Protein AF-A0A658R230-F1 (afdb_monomer_lite)

Radius of gyration: 19.55 Å; chains: 1; bounding box: 61×12×42 Å

Sequence (75 aa):
MNPLFRDMRIAHGEHLRARAVHDVPRLRRALHLISRIAEQEGGKPAMQRIAKLARSALVVSTPPDGDAGPDTDHV

Foldseek 3Di:
DDVVVVVVVVVVVVVLVVVVVVLVVLVVVLVVVLVVLVVPDDDDVSVVVNVVSVCVSVVVNDDPPPPVPPDPPDD

Structure (mmCIF, N/CA/C/O backbone):
data_AF-A0A658R230-F1
#
_entry.id   AF-A0A658R230-F1
#
loop_
_atom_site.group_PDB
_atom_site.id
_atom_site.type_symbol
_atom_site.label_atom_id
_atom_site.label_alt_id
_atom_site.label_comp_id
_atom_site.label_asym_id
_atom_site.label_entity_id
_atom_site.label_seq_id
_atom_site.pdbx_PDB_ins_code
_atom_site.Cartn_x
_atom_site.Cartn_y
_atom_site.Cartn_z
_atom_site.occupancy
_atom_site.B_iso_or_equiv
_atom_site.auth_seq_id
_atom_site.auth_comp_id
_atom_site.auth_asym_id
_atom_site.auth_atom_id
_atom_site.pdbx_PDB_model_num
ATOM 1 N N . MET A 1 1 ? 32.589 2.729 -22.048 1.00 61.66 1 MET A N 1
ATOM 2 C CA . MET A 1 1 ? 31.654 2.123 -21.071 1.00 61.66 1 MET A CA 1
ATOM 3 C C . MET A 1 1 ? 31.453 0.668 -21.466 1.00 61.66 1 MET A C 1
ATOM 5 O O . MET A 1 1 ? 31.182 0.431 -22.634 1.00 61.66 1 MET A O 1
ATOM 9 N N . ASN A 1 2 ? 31.670 -0.291 -20.562 1.00 81.75 2 ASN A N 1
ATOM 10 C CA . ASN A 1 2 ? 31.602 -1.716 -20.905 1.00 81.75 2 ASN A CA 1
ATOM 11 C C . ASN A 1 2 ? 30.122 -2.144 -21.135 1.00 81.75 2 ASN A C 1
ATOM 13 O O . ASN A 1 2 ? 29.281 -1.834 -20.285 1.00 81.75 2 ASN A O 1
ATOM 17 N N . PRO A 1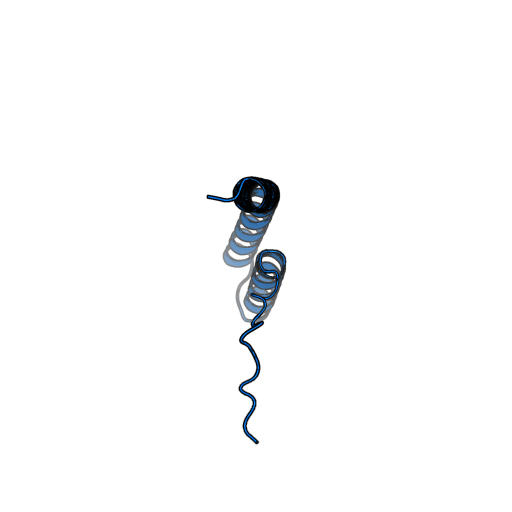 3 ? 29.789 -2.797 -22.274 1.00 83.12 3 PRO A N 1
ATOM 18 C CA . PRO A 1 3 ? 28.420 -3.179 -22.648 1.00 83.12 3 PRO A CA 1
ATOM 19 C C . PRO A 1 3 ? 27.681 -4.002 -21.587 1.00 83.12 3 PRO A C 1
ATOM 21 O O . PRO A 1 3 ? 26.505 -3.760 -21.340 1.00 83.12 3 PRO A O 1
ATOM 24 N N . LEU A 1 4 ? 28.387 -4.877 -20.869 1.00 82.50 4 LEU A N 1
ATOM 25 C CA . LEU A 1 4 ? 27.798 -5.714 -19.820 1.00 82.50 4 LEU A CA 1
ATOM 26 C C . LEU A 1 4 ? 27.228 -4.878 -18.664 1.00 82.50 4 LEU A C 1
ATOM 28 O O . LEU A 1 4 ? 26.172 -5.193 -18.121 1.00 82.50 4 LEU A O 1
ATOM 32 N N . PHE A 1 5 ? 27.880 -3.764 -18.313 1.00 84.38 5 PHE A N 1
ATOM 33 C CA . PHE A 1 5 ? 27.358 -2.850 -17.291 1.00 84.38 5 PHE A CA 1
ATOM 34 C C . PHE A 1 5 ? 26.128 -2.086 -17.769 1.00 84.38 5 PHE A C 1
ATOM 36 O O . PHE A 1 5 ? 25.272 -1.729 -16.959 1.00 84.38 5 PHE A O 1
ATOM 43 N N . ARG A 1 6 ? 26.028 -1.813 -19.073 1.00 84.69 6 ARG A N 1
ATOM 44 C CA . ARG A 1 6 ? 24.837 -1.188 -19.649 1.00 84.69 6 ARG A CA 1
ATOM 45 C C . ARG A 1 6 ? 23.650 -2.146 -19.561 1.00 84.69 6 ARG A C 1
ATOM 47 O O . ARG A 1 6 ? 22.593 -1.729 -19.092 1.00 84.69 6 ARG A O 1
ATOM 54 N N . ASP A 1 7 ? 23.848 -3.406 -19.925 1.00 87.69 7 ASP A N 1
ATOM 55 C CA . ASP A 1 7 ? 22.789 -4.418 -19.919 1.00 87.69 7 ASP A CA 1
ATOM 56 C C . ASP A 1 7 ? 22.321 -4.740 -18.495 1.00 87.69 7 ASP A C 1
ATOM 58 O O . ASP A 1 7 ? 21.118 -4.758 -18.233 1.00 87.69 7 ASP A O 1
ATOM 62 N N . MET A 1 8 ? 23.249 -4.853 -17.534 1.00 85.06 8 MET A N 1
ATOM 63 C CA . MET A 1 8 ? 22.901 -5.005 -16.114 1.00 85.06 8 MET A CA 1
ATOM 64 C C . MET A 1 8 ? 22.049 -3.841 -15.593 1.00 85.06 8 MET A C 1
ATOM 66 O O . MET A 1 8 ? 21.069 -4.060 -14.882 1.00 85.06 8 MET A O 1
ATOM 70 N N . ARG A 1 9 ? 22.373 -2.596 -15.969 1.00 83.50 9 ARG A N 1
ATOM 71 C CA . ARG A 1 9 ? 21.582 -1.421 -15.568 1.00 83.50 9 ARG A CA 1
ATOM 72 C C . ARG A 1 9 ? 20.182 -1.419 -16.178 1.00 83.50 9 ARG A C 1
ATOM 74 O O . ARG A 1 9 ? 19.236 -1.014 -15.505 1.00 83.50 9 ARG A O 1
ATOM 81 N N . ILE A 1 10 ? 20.049 -1.844 -17.434 1.00 87.62 10 ILE A N 1
ATOM 82 C CA . ILE A 1 10 ? 18.752 -1.928 -18.118 1.00 87.62 10 ILE A CA 1
ATOM 83 C C . ILE A 1 10 ? 17.882 -2.999 -17.457 1.00 87.62 10 ILE A C 1
ATOM 85 O O . ILE A 1 10 ? 16.767 -2.685 -17.042 1.00 87.62 10 ILE A O 1
ATOM 89 N N . ALA A 1 11 ? 18.419 -4.207 -17.266 1.00 85.69 11 ALA A N 1
ATOM 90 C CA . ALA A 1 11 ? 17.715 -5.310 -16.614 1.00 85.69 11 ALA A CA 1
ATOM 91 C C . ALA A 1 11 ? 17.300 -4.957 -15.175 1.00 85.69 11 ALA A C 1
ATOM 93 O O . ALA A 1 11 ? 16.170 -5.215 -14.762 1.00 85.69 11 ALA A O 1
ATOM 94 N N . HIS A 1 12 ? 18.178 -4.288 -14.421 1.00 83.25 12 HIS A N 1
ATOM 95 C CA . HIS A 1 12 ? 17.846 -3.797 -13.085 1.00 83.25 12 HIS A CA 1
ATOM 96 C C . HIS A 1 12 ? 16.711 -2.758 -13.116 1.00 83.25 12 HIS A C 1
ATOM 98 O O . HIS A 1 12 ? 15.772 -2.836 -12.326 1.00 83.25 12 HIS A O 1
ATOM 104 N N . GLY A 1 13 ? 16.746 -1.815 -14.062 1.00 84.31 13 GLY A N 1
ATOM 105 C CA . GLY A 1 13 ? 15.678 -0.828 -14.235 1.00 84.31 13 GLY A CA 1
ATOM 106 C C . GLY A 1 13 ? 14.333 -1.445 -14.634 1.00 84.31 13 GLY A C 1
ATOM 107 O O . GLY A 1 13 ? 13.285 -0.988 -14.176 1.00 84.31 13 GLY A O 1
ATOM 108 N N . GLU A 1 14 ? 14.342 -2.489 -15.460 1.00 86.56 14 GLU A N 1
ATOM 109 C CA . GLU A 1 14 ? 13.141 -3.247 -15.831 1.00 86.56 14 GLU A CA 1
ATOM 110 C C . GLU A 1 14 ? 12.560 -4.019 -14.652 1.00 86.56 14 GLU A C 1
ATOM 112 O O . GLU A 1 14 ? 11.351 -3.973 -14.429 1.00 86.56 14 GLU A O 1
ATOM 117 N N . HIS A 1 15 ? 13.417 -4.643 -13.848 1.00 82.38 15 HIS A N 1
ATOM 118 C CA . HIS A 1 15 ? 13.019 -5.323 -12.619 1.00 82.38 15 HIS A CA 1
ATOM 119 C C . HIS A 1 15 ? 12.344 -4.375 -11.620 1.00 82.38 15 HIS A C 1
ATOM 121 O O . HIS A 1 15 ? 11.279 -4.687 -11.083 1.00 82.38 15 HIS A O 1
ATOM 127 N N . LEU A 1 16 ? 12.909 -3.180 -11.415 1.00 80.88 16 LEU A N 1
ATOM 128 C CA . LEU A 1 16 ? 12.295 -2.150 -10.570 1.00 80.88 16 LEU A CA 1
ATOM 129 C C . LEU A 1 16 ? 10.947 -1.675 -11.131 1.00 80.88 16 LEU A C 1
ATOM 131 O O . LEU A 1 16 ? 9.983 -1.530 -10.376 1.00 80.88 16 LEU A O 1
ATOM 135 N N . ARG A 1 17 ? 10.846 -1.477 -12.452 1.00 80.75 17 ARG A N 1
ATOM 136 C CA . ARG A 1 17 ? 9.584 -1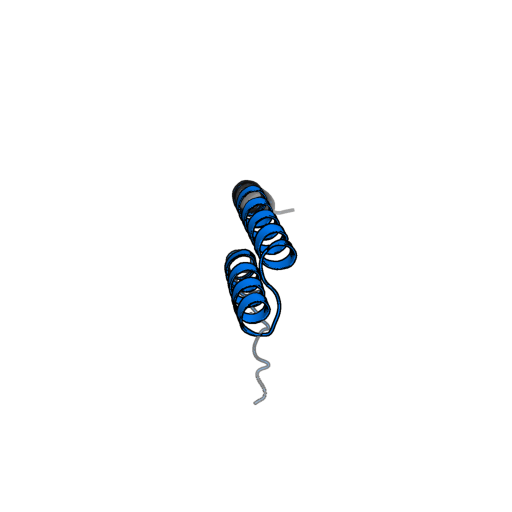.090 -13.105 1.00 80.75 17 ARG A CA 1
ATOM 137 C C . ARG A 1 17 ? 8.512 -2.169 -12.976 1.00 80.75 17 ARG A C 1
ATOM 139 O O . ARG A 1 17 ? 7.384 -1.844 -12.614 1.00 80.75 17 ARG A O 1
ATOM 146 N N . ALA A 1 18 ? 8.852 -3.433 -13.223 1.00 79.06 18 ALA A N 1
ATOM 147 C CA . ALA A 1 18 ? 7.925 -4.553 -13.078 1.00 79.06 18 ALA A CA 1
ATOM 148 C C . ALA A 1 18 ? 7.381 -4.645 -11.642 1.00 79.06 18 ALA A C 1
ATOM 150 O O . ALA A 1 18 ? 6.179 -4.808 -11.445 1.00 79.06 18 ALA A O 1
ATOM 151 N N . ARG A 1 19 ? 8.234 -4.440 -10.630 1.00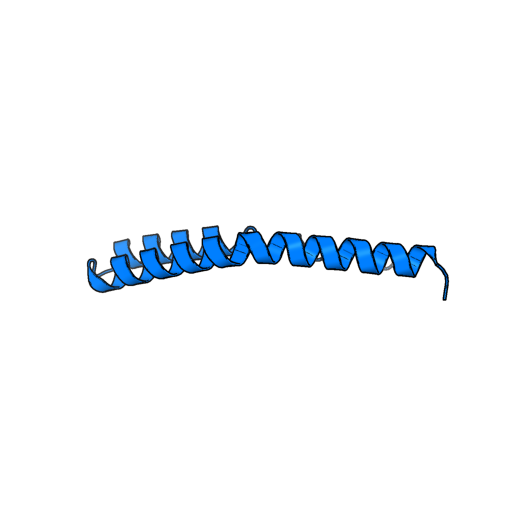 74.12 19 ARG A N 1
ATOM 152 C CA . ARG A 1 19 ? 7.813 -4.379 -9.219 1.00 74.12 19 ARG A CA 1
ATOM 153 C C . ARG A 1 19 ? 6.860 -3.221 -8.934 1.00 74.12 19 ARG A C 1
ATOM 155 O O . ARG A 1 19 ? 5.787 -3.445 -8.376 1.00 74.12 19 ARG A O 1
ATOM 162 N N . ALA A 1 20 ? 7.196 -2.013 -9.388 1.00 76.19 20 ALA A N 1
ATOM 163 C CA . ALA A 1 20 ? 6.364 -0.828 -9.179 1.00 76.19 20 ALA A CA 1
ATOM 164 C C . ALA A 1 20 ? 4.935 -1.004 -9.733 1.00 76.19 20 ALA A C 1
ATOM 166 O O . ALA A 1 20 ? 3.968 -0.568 -9.104 1.00 76.19 20 ALA A O 1
ATOM 167 N N . VAL A 1 21 ? 4.782 -1.700 -10.867 1.00 80.31 21 VAL A N 1
ATOM 168 C CA . VAL A 1 21 ? 3.470 -2.026 -11.457 1.00 80.31 21 VAL A CA 1
ATOM 169 C C . VAL A 1 21 ? 2.607 -2.876 -10.516 1.00 80.31 21 VAL A C 1
ATOM 171 O O . VAL A 1 21 ? 1.393 -2.684 -10.464 1.00 80.31 21 VAL A O 1
ATOM 174 N N . HIS A 1 22 ? 3.205 -3.778 -9.737 1.00 75.12 22 HIS A N 1
ATOM 175 C CA . HIS A 1 22 ? 2.484 -4.615 -8.772 1.00 75.12 22 HIS A CA 1
ATOM 176 C C . HIS A 1 22 ? 2.288 -3.937 -7.408 1.00 75.12 22 HIS A C 1
ATOM 178 O O . HIS A 1 22 ? 1.280 -4.178 -6.731 1.00 75.12 22 HIS A O 1
ATOM 184 N N . ASP A 1 23 ? 3.210 -3.062 -7.011 1.00 81.06 23 ASP A N 1
ATOM 185 C CA . ASP A 1 23 ? 3.154 -2.355 -5.731 1.00 81.06 23 ASP A CA 1
ATOM 186 C C . ASP A 1 23 ? 2.051 -1.286 -5.705 1.00 81.06 23 ASP A C 1
ATOM 188 O O . ASP A 1 23 ? 1.363 -1.136 -4.692 1.00 81.06 23 ASP A O 1
ATOM 192 N N . VAL A 1 24 ? 1.811 -0.583 -6.818 1.00 82.00 24 VAL A N 1
ATOM 193 C CA . VAL A 1 24 ? 0.811 0.501 -6.889 1.00 82.00 24 VAL A CA 1
ATOM 194 C C . VAL A 1 24 ? -0.626 0.016 -6.608 1.00 82.00 24 VAL A C 1
ATOM 196 O O . VAL A 1 24 ? -1.289 0.608 -5.748 1.00 82.00 24 VAL A O 1
ATOM 199 N N . PRO A 1 25 ? -1.145 -1.057 -7.241 1.00 85.75 25 PRO A N 1
ATOM 200 C CA . PRO A 1 25 ? -2.467 -1.597 -6.915 1.00 85.75 25 PRO A CA 1
ATOM 201 C C . PRO A 1 25 ? -2.570 -2.094 -5.469 1.00 85.75 25 PRO A C 1
ATOM 203 O O . PRO A 1 25 ? -3.598 -1.889 -4.816 1.00 85.75 25 PRO A O 1
ATOM 206 N N . ARG A 1 26 ? -1.502 -2.711 -4.943 1.00 84.00 26 ARG A N 1
ATOM 207 C CA . ARG A 1 26 ? -1.446 -3.192 -3.555 1.00 84.00 26 ARG A CA 1
ATOM 208 C C . ARG A 1 26 ? -1.547 -2.034 -2.564 1.00 84.00 26 ARG A C 1
ATOM 210 O O . ARG A 1 26 ? -2.371 -2.090 -1.651 1.00 84.00 26 ARG A O 1
ATOM 217 N N . LEU A 1 27 ? -0.755 -0.982 -2.765 1.00 86.81 27 LEU A N 1
ATOM 218 C CA . LEU A 1 27 ? -0.771 0.225 -1.936 1.00 86.81 27 LEU A CA 1
ATOM 219 C C . LEU A 1 27 ? -2.130 0.920 -1.998 1.00 86.81 27 LEU A C 1
ATOM 221 O O . LEU A 1 27 ? -2.697 1.247 -0.956 1.00 86.81 27 LEU A O 1
ATOM 225 N N . ARG A 1 28 ? -2.711 1.062 -3.195 1.00 90.25 28 ARG A N 1
ATOM 226 C CA . ARG A 1 28 ? -4.054 1.637 -3.365 1.00 90.25 28 ARG A CA 1
ATOM 227 C C . ARG A 1 28 ? -5.113 0.846 -2.591 1.00 90.25 28 ARG A C 1
ATOM 229 O O . ARG A 1 28 ? -5.955 1.443 -1.923 1.00 90.25 28 ARG A O 1
ATOM 236 N N . ARG A 1 29 ? -5.054 -0.489 -2.631 1.00 90.12 2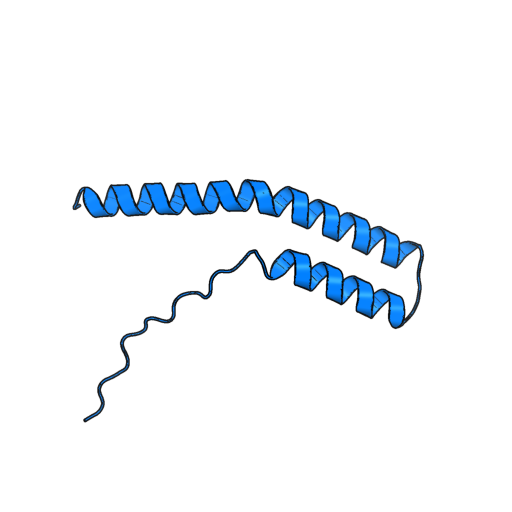9 ARG A N 1
ATOM 237 C CA . ARG A 1 29 ? -5.963 -1.354 -1.864 1.00 90.12 29 ARG A CA 1
ATOM 238 C C . ARG A 1 29 ? -5.768 -1.195 -0.356 1.00 90.12 29 ARG A C 1
ATOM 240 O O . ARG A 1 29 ? -6.754 -1.124 0.373 1.00 90.12 29 ARG A O 1
ATOM 247 N N . ALA A 1 30 ? -4.523 -1.131 0.111 1.00 91.75 30 ALA A N 1
ATOM 248 C CA . ALA A 1 30 ? -4.221 -0.933 1.525 1.00 91.75 30 ALA A CA 1
ATOM 249 C C . ALA A 1 30 ? -4.745 0.419 2.030 1.00 91.75 30 ALA A C 1
ATOM 251 O O . ALA A 1 30 ? -5.407 0.455 3.065 1.00 91.75 30 ALA A O 1
ATOM 252 N N . LEU A 1 31 ? -4.534 1.499 1.271 1.00 93.25 31 LEU A N 1
ATOM 253 C CA . LE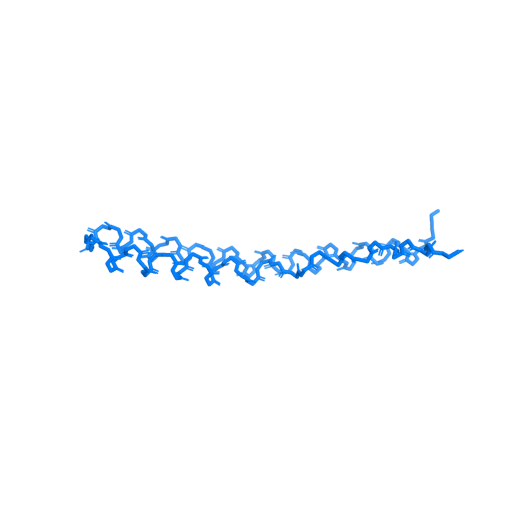U A 1 31 ? -5.055 2.829 1.596 1.00 93.25 31 LEU A CA 1
ATOM 254 C C . LEU A 1 31 ? -6.583 2.838 1.676 1.00 93.25 31 LEU A C 1
ATOM 256 O O . LEU A 1 31 ? -7.132 3.337 2.650 1.00 93.25 31 LEU A O 1
ATOM 260 N N . HIS A 1 32 ? -7.268 2.209 0.718 1.00 94.31 32 HIS A N 1
ATOM 261 C CA . HIS A 1 32 ? -8.728 2.104 0.750 1.00 94.31 32 HIS A CA 1
ATOM 262 C C . HIS A 1 32 ? -9.244 1.387 2.013 1.00 94.31 32 HIS A C 1
ATOM 264 O O . HIS A 1 32 ? -10.196 1.842 2.645 1.00 94.31 32 HIS A O 1
ATOM 270 N N . LEU A 1 33 ? -8.601 0.286 2.418 1.00 93.88 33 LEU A N 1
ATOM 271 C CA . LEU A 1 33 ? -8.966 -0.436 3.642 1.00 93.88 33 LEU A CA 1
ATOM 272 C C . LEU A 1 33 ? -8.677 0.379 4.907 1.00 93.88 33 LEU A C 1
ATOM 274 O O . LEU A 1 33 ? -9.460 0.325 5.852 1.00 93.88 33 LEU A O 1
ATOM 278 N N . ILE A 1 34 ? -7.574 1.129 4.923 1.00 94.12 34 ILE A N 1
ATOM 279 C CA . ILE A 1 34 ? -7.219 2.021 6.030 1.00 94.12 34 ILE A CA 1
ATOM 280 C C . ILE A 1 34 ? -8.267 3.124 6.180 1.00 94.12 34 ILE A C 1
ATOM 282 O O . ILE A 1 34 ? -8.764 3.308 7.288 1.00 94.12 34 ILE A O 1
ATOM 286 N N . SER A 1 35 ? -8.648 3.794 5.087 1.00 92.69 35 SER A N 1
ATOM 287 C CA . SER A 1 35 ? -9.709 4.812 5.097 1.00 92.69 35 SER A CA 1
ATOM 288 C C . SER A 1 35 ? -11.019 4.239 5.627 1.00 92.69 35 SER A C 1
ATOM 290 O O . SER A 1 35 ? -11.602 4.797 6.550 1.00 92.69 35 SER A O 1
ATOM 292 N N . ARG A 1 36 ? -11.422 3.057 5.144 1.00 94.12 36 ARG A N 1
ATOM 293 C CA . ARG A 1 36 ? -12.642 2.393 5.616 1.00 94.12 36 ARG A CA 1
ATOM 294 C C . ARG A 1 36 ? -12.609 2.098 7.118 1.00 94.12 36 ARG A C 1
ATOM 296 O O . ARG A 1 36 ? -13.611 2.301 7.793 1.00 94.12 36 ARG A O 1
ATOM 303 N N . ILE A 1 37 ? -11.485 1.607 7.644 1.00 92.62 37 ILE A N 1
ATOM 304 C CA . ILE A 1 37 ? -11.346 1.334 9.083 1.00 92.62 37 ILE A CA 1
ATOM 305 C C . ILE A 1 37 ? -11.378 2.642 9.875 1.00 92.62 37 ILE A C 1
ATOM 307 O O . ILE A 1 37 ? -12.050 2.698 10.895 1.00 92.62 37 ILE A O 1
ATOM 311 N N . ALA A 1 38 ? -10.699 3.688 9.402 1.00 90.19 38 ALA A N 1
ATOM 312 C CA . ALA A 1 38 ? -10.669 4.983 10.077 1.00 90.19 38 ALA A CA 1
ATOM 313 C C . ALA A 1 38 ? -12.051 5.658 10.135 1.00 90.19 38 ALA A C 1
ATOM 315 O O . ALA A 1 38 ? -12.351 6.346 11.105 1.00 90.19 38 ALA A O 1
ATOM 316 N N . GLU A 1 39 ? -12.888 5.452 9.116 1.00 90.12 39 GLU A N 1
ATOM 317 C CA . GLU A 1 39 ? -14.248 5.999 9.045 1.00 90.12 39 GLU A CA 1
ATOM 318 C C . GLU A 1 39 ? -15.272 5.178 9.846 1.00 90.12 39 GLU A C 1
ATOM 320 O O . GLU A 1 39 ? -16.208 5.745 10.405 1.00 90.12 39 GLU A O 1
ATOM 325 N N . GLN A 1 40 ? -15.127 3.848 9.892 1.00 88.69 40 GLN A N 1
ATOM 326 C CA . GLN A 1 40 ? -16.126 2.941 10.483 1.00 88.69 40 GLN A CA 1
ATOM 327 C C . GLN A 1 40 ? -15.809 2.534 11.926 1.00 88.69 40 GLN A C 1
ATOM 329 O O . GLN A 1 40 ? -16.711 2.132 12.660 1.00 88.69 40 GLN A O 1
ATOM 334 N N . GLU A 1 41 ? -14.541 2.594 12.337 1.00 82.56 41 GLU A N 1
ATOM 335 C CA . GLU A 1 41 ? -14.076 2.057 13.612 1.00 82.56 41 GLU A CA 1
ATOM 336 C C . GLU A 1 41 ? -13.221 3.080 14.371 1.00 82.56 41 GLU A C 1
ATOM 338 O O . GLU A 1 41 ? -12.226 3.602 13.872 1.00 82.56 41 GLU A O 1
ATOM 343 N N . GLY A 1 42 ? -13.582 3.333 15.630 1.00 79.00 42 GLY A N 1
ATOM 344 C CA . GLY A 1 42 ? -12.809 4.172 16.542 1.00 79.00 42 GLY A CA 1
ATOM 345 C C . GLY A 1 42 ? -11.922 3.366 17.495 1.00 79.00 42 GLY A C 1
ATOM 346 O O . GLY A 1 42 ? -12.174 2.201 17.801 1.00 79.00 42 GLY A O 1
ATOM 347 N N . GLY A 1 43 ? -10.896 4.022 18.037 1.00 85.94 43 GLY A N 1
ATOM 348 C CA . GLY A 1 43 ? -10.126 3.514 19.173 1.00 85.94 43 GLY A CA 1
ATOM 349 C C . GLY A 1 43 ? -8.925 2.622 18.833 1.00 85.94 43 GLY A C 1
ATOM 350 O O . GLY A 1 43 ? -8.514 2.447 17.685 1.00 85.94 43 GLY A O 1
ATOM 351 N N . LYS A 1 44 ? -8.309 2.069 19.886 1.00 81.06 44 LYS A N 1
ATOM 352 C CA . LYS A 1 44 ? -7.036 1.323 19.810 1.00 81.06 44 LYS A CA 1
ATOM 353 C C . LYS A 1 44 ? -7.055 0.107 18.857 1.00 81.06 44 LYS A C 1
ATOM 355 O O . LYS A 1 44 ? -6.055 -0.080 18.162 1.00 81.06 44 LYS A O 1
ATOM 360 N N . PRO A 1 45 ? -8.131 -0.703 18.763 1.00 86.75 45 PRO A N 1
ATOM 361 C CA . PRO A 1 45 ? -8.164 -1.853 17.851 1.00 86.75 45 PRO A CA 1
ATOM 362 C C . PRO A 1 45 ? -8.103 -1.455 16.369 1.00 86.75 45 PRO A C 1
ATOM 364 O O . PRO A 1 45 ? -7.378 -2.079 15.590 1.00 86.75 45 PRO A O 1
ATOM 367 N N . ALA A 1 46 ? -8.793 -0.374 15.990 1.00 89.00 46 ALA A N 1
ATOM 368 C CA . ALA A 1 46 ? -8.760 0.176 14.635 1.00 89.00 46 ALA A CA 1
ATOM 369 C C . ALA A 1 46 ? -7.333 0.600 14.247 1.00 89.00 46 ALA A C 1
ATOM 371 O O . ALA A 1 46 ? -6.833 0.247 13.176 1.00 89.00 46 ALA A O 1
ATOM 372 N N . MET A 1 47 ? -6.620 1.254 15.171 1.00 89.19 47 MET A N 1
ATOM 373 C CA . MET A 1 47 ? -5.228 1.668 14.965 1.00 89.19 47 MET A CA 1
ATOM 374 C C . MET A 1 47 ? -4.264 0.499 14.771 1.00 89.19 47 MET A C 1
ATOM 376 O O . MET A 1 47 ? -3.409 0.543 13.885 1.00 89.19 47 MET A O 1
ATOM 380 N N . GLN A 1 48 ? -4.420 -0.583 15.534 1.00 89.81 48 GLN A N 1
ATOM 381 C CA . GLN A 1 48 ? -3.595 -1.781 15.354 1.00 89.81 48 GLN A CA 1
ATOM 382 C C . GLN A 1 48 ? -3.821 -2.432 13.983 1.00 89.81 48 GLN A C 1
ATOM 384 O O . GLN A 1 48 ? -2.861 -2.861 13.332 1.00 89.81 48 GLN A O 1
ATOM 389 N N . ARG A 1 49 ? -5.074 -2.474 13.514 1.00 90.00 49 ARG A N 1
ATOM 390 C CA . ARG A 1 49 ? -5.426 -3.008 12.190 1.00 90.00 49 ARG A CA 1
ATOM 391 C C . ARG A 1 49 ? -4.865 -2.148 11.061 1.00 90.00 49 ARG A C 1
ATOM 393 O O . ARG A 1 49 ? -4.266 -2.696 10.135 1.00 90.00 49 ARG A O 1
ATOM 400 N N . ILE A 1 50 ? -4.975 -0.825 11.172 1.00 92.31 50 ILE A N 1
ATOM 401 C CA . ILE A 1 50 ? -4.378 0.131 10.228 1.00 92.31 50 ILE A CA 1
ATOM 402 C C . ILE A 1 50 ? -2.858 -0.053 10.165 1.00 92.31 50 ILE A C 1
ATOM 404 O O . ILE A 1 50 ? -2.301 -0.229 9.080 1.00 92.31 50 ILE A O 1
ATOM 408 N N . ALA A 1 51 ? -2.186 -0.127 11.316 1.00 89.69 51 ALA A N 1
ATOM 409 C CA . ALA A 1 51 ? -0.741 -0.339 11.375 1.00 89.69 51 ALA A CA 1
ATOM 410 C C . ALA A 1 51 ? -0.311 -1.696 10.787 1.00 89.69 51 ALA A C 1
ATOM 412 O O . ALA A 1 51 ? 0.777 -1.817 10.220 1.00 89.69 51 ALA A O 1
ATOM 413 N N . LYS A 1 52 ? -1.133 -2.745 10.925 1.00 90.00 52 LYS A N 1
ATOM 414 C CA . LYS A 1 52 ? -0.871 -4.054 10.307 1.00 90.00 52 LYS A CA 1
ATOM 415 C C . LYS A 1 52 ? -0.992 -3.984 8.780 1.00 90.00 52 LYS A C 1
ATOM 417 O O . LYS A 1 52 ? -0.104 -4.477 8.088 1.00 90.00 52 LYS A O 1
ATOM 422 N N . LEU A 1 53 ? -2.042 -3.340 8.267 1.00 90.06 53 LEU A N 1
ATOM 423 C CA . LEU A 1 53 ? -2.250 -3.144 6.828 1.00 90.06 53 LEU A CA 1
ATOM 424 C C . LEU A 1 53 ? -1.114 -2.331 6.201 1.00 90.06 53 LEU A C 1
ATOM 426 O O . LEU A 1 53 ? -0.534 -2.776 5.211 1.00 90.06 53 LEU A O 1
ATOM 430 N N . ALA A 1 54 ? -0.738 -1.208 6.818 1.00 89.06 54 ALA A N 1
ATOM 431 C CA . ALA A 1 54 ? 0.363 -0.369 6.352 1.00 89.06 54 ALA A CA 1
ATOM 432 C C . ALA A 1 54 ? 1.680 -1.156 6.268 1.00 89.06 54 ALA A C 1
ATOM 434 O O . ALA A 1 54 ? 2.307 -1.195 5.213 1.00 89.06 54 ALA A O 1
ATOM 435 N N . ARG A 1 55 ? 2.055 -1.879 7.333 1.00 85.31 55 ARG A N 1
ATOM 436 C CA . ARG A 1 55 ? 3.268 -2.715 7.334 1.00 85.31 55 ARG A CA 1
ATOM 437 C C . ARG A 1 55 ? 3.243 -3.770 6.232 1.00 85.31 55 ARG A C 1
ATOM 439 O O . ARG A 1 55 ? 4.203 -3.878 5.482 1.00 85.31 55 ARG A O 1
ATOM 446 N N . SER A 1 56 ? 2.137 -4.497 6.075 1.00 85.12 56 SER A N 1
ATOM 447 C CA . SER A 1 56 ? 2.030 -5.521 5.024 1.00 85.12 56 SER A CA 1
ATOM 448 C C . SER A 1 56 ? 2.146 -4.953 3.605 1.00 85.12 56 SER A C 1
ATOM 450 O O . SER A 1 56 ? 2.680 -5.612 2.718 1.00 85.12 56 SER A O 1
ATOM 452 N N . ALA A 1 57 ? 1.682 -3.719 3.388 1.00 84.31 57 ALA A N 1
ATOM 453 C CA . ALA A 1 57 ? 1.762 -3.064 2.091 1.00 84.31 57 ALA A CA 1
ATOM 454 C C . ALA A 1 57 ? 3.176 -2.543 1.777 1.00 84.31 57 ALA A C 1
ATOM 456 O O . ALA A 1 57 ? 3.535 -2.487 0.599 1.00 84.31 57 ALA A O 1
ATOM 457 N N . LEU A 1 58 ? 3.953 -2.203 2.815 1.00 78.25 58 LEU A N 1
ATOM 458 C CA . LEU A 1 58 ? 5.299 -1.623 2.733 1.00 78.25 58 LEU A CA 1
ATOM 459 C C . LEU A 1 58 ? 6.437 -2.665 2.754 1.00 78.25 58 LEU A C 1
ATOM 461 O O . LEU A 1 58 ? 7.441 -2.457 2.087 1.00 78.25 58 LEU A O 1
ATOM 465 N N . VAL A 1 59 ? 6.293 -3.791 3.469 1.00 72.12 59 VAL A N 1
ATOM 466 C CA . VAL A 1 59 ? 7.367 -4.802 3.665 1.00 72.12 59 VAL A CA 1
ATOM 467 C C . VAL A 1 59 ? 7.813 -5.492 2.368 1.00 72.12 59 VAL A C 1
ATOM 469 O O . VAL A 1 59 ? 8.934 -5.971 2.281 1.00 72.12 59 VAL A O 1
ATOM 472 N N . VAL A 1 60 ? 6.968 -5.534 1.337 1.00 62.22 60 VAL A N 1
ATOM 473 C CA . VAL A 1 60 ? 7.308 -6.184 0.056 1.00 62.22 60 VAL A CA 1
ATOM 474 C C . VAL A 1 60 ? 8.010 -5.215 -0.915 1.00 62.22 60 VAL A C 1
ATOM 476 O O . VAL A 1 60 ? 8.501 -5.636 -1.959 1.00 62.22 60 VAL A O 1
ATOM 479 N N . SER A 1 61 ? 8.103 -3.925 -0.572 1.00 55.25 61 SER A N 1
ATOM 480 C CA . SER A 1 61 ? 8.687 -2.886 -1.432 1.00 55.25 61 SER A CA 1
ATOM 481 C C . SER A 1 61 ? 10.211 -2.731 -1.291 1.00 55.25 61 SER A C 1
ATOM 483 O O . SER A 1 61 ? 10.812 -1.975 -2.050 1.00 55.25 61 SER A O 1
ATOM 485 N N . THR A 1 62 ? 10.854 -3.445 -0.364 1.00 52.62 62 THR A N 1
ATOM 486 C CA . THR A 1 62 ? 12.299 -3.365 -0.099 1.00 52.62 62 THR A CA 1
ATOM 487 C C . THR A 1 62 ? 12.932 -4.761 -0.145 1.00 52.62 62 THR A C 1
ATOM 489 O O . THR A 1 62 ? 12.640 -5.584 0.722 1.00 52.62 62 THR A O 1
ATOM 492 N N . PRO A 1 63 ? 13.833 -5.084 -1.096 1.00 48.09 63 PRO A N 1
ATOM 493 C CA . PRO A 1 63 ? 14.958 -5.926 -0.707 1.00 48.09 63 PRO A CA 1
ATOM 494 C C . PRO A 1 63 ? 15.799 -5.131 0.311 1.00 48.09 63 PRO A C 1
ATOM 496 O O . PRO A 1 63 ? 15.749 -3.898 0.279 1.00 48.09 63 PRO A O 1
ATOM 499 N N . PRO A 1 64 ? 16.548 -5.780 1.219 1.00 46.66 64 PRO A N 1
ATOM 500 C CA . PRO A 1 64 ? 17.581 -5.060 1.946 1.00 46.66 64 PRO A CA 1
ATOM 501 C C . PRO A 1 64 ? 18.450 -4.365 0.900 1.00 46.66 64 PRO A C 1
ATOM 503 O O . PRO A 1 64 ? 18.871 -5.005 -0.071 1.00 46.66 64 PRO A O 1
ATOM 506 N N . ASP A 1 65 ? 18.678 -3.063 1.065 1.00 47.62 65 ASP A N 1
ATOM 507 C CA . ASP A 1 65 ? 19.859 -2.467 0.467 1.00 47.62 65 ASP A CA 1
ATOM 508 C C . ASP A 1 65 ? 21.003 -3.338 0.970 1.00 47.62 65 ASP A C 1
ATOM 510 O O . ASP A 1 65 ? 21.208 -3.477 2.177 1.00 47.62 65 ASP A O 1
ATOM 514 N N . GLY A 1 66 ? 21.610 -4.085 0.049 1.00 45.25 66 GLY A N 1
ATOM 515 C CA . GLY A 1 66 ? 22.760 -4.901 0.358 1.00 45.25 66 GLY A CA 1
ATOM 516 C C . GLY A 1 66 ? 23.836 -3.939 0.807 1.00 45.25 66 GLY A C 1
ATOM 517 O O . GLY A 1 66 ? 24.533 -3.374 -0.032 1.00 45.25 66 GLY A O 1
ATOM 518 N N . ASP A 1 67 ? 23.940 -3.755 2.118 1.00 49.88 67 ASP A N 1
ATOM 519 C CA . ASP A 1 67 ? 25.089 -3.181 2.793 1.00 49.88 67 ASP A CA 1
ATOM 520 C C . ASP A 1 67 ? 26.233 -4.194 2.659 1.00 49.88 67 ASP A C 1
ATOM 522 O O . ASP A 1 67 ? 26.686 -4.830 3.600 1.00 49.88 67 ASP A O 1
ATOM 526 N N . ALA A 1 68 ? 26.637 -4.423 1.411 1.00 47.53 68 ALA A N 1
ATOM 527 C CA . ALA A 1 68 ? 27.949 -4.906 1.052 1.00 47.53 68 ALA A CA 1
ATOM 528 C C . ALA A 1 68 ? 28.859 -3.672 1.002 1.00 47.53 68 ALA A C 1
ATOM 530 O O . ALA A 1 68 ? 29.442 -3.344 -0.033 1.00 47.53 68 ALA A O 1
ATOM 531 N N . GLY A 1 69 ? 28.932 -2.944 2.118 1.00 43.31 69 GLY A N 1
ATOM 532 C CA . GLY A 1 69 ? 30.139 -2.201 2.423 1.00 43.31 69 GLY A CA 1
ATOM 533 C C . GLY A 1 69 ? 31.255 -3.233 2.605 1.00 43.31 69 GLY A C 1
ATOM 534 O O . GLY A 1 69 ? 31.018 -4.251 3.257 1.00 43.31 69 GLY A O 1
ATOM 535 N N . PRO A 1 70 ? 32.436 -3.061 1.987 1.00 50.28 70 PRO A N 1
ATOM 536 C CA . PRO A 1 70 ? 33.560 -3.927 2.299 1.00 50.28 70 PRO A CA 1
ATOM 537 C C . PRO A 1 70 ? 33.853 -3.766 3.790 1.00 50.28 70 PRO A C 1
ATOM 539 O O . PRO A 1 70 ? 34.162 -2.659 4.233 1.00 50.28 70 PRO A O 1
ATOM 542 N N . ASP A 1 71 ? 33.703 -4.859 4.542 1.00 50.31 71 ASP A N 1
ATOM 543 C CA . ASP A 1 71 ? 34.197 -4.966 5.909 1.00 50.31 71 ASP A CA 1
ATOM 544 C C . ASP A 1 71 ? 35.630 -4.438 5.908 1.00 50.31 71 ASP A C 1
ATOM 546 O O . ASP A 1 71 ? 36.504 -4.908 5.174 1.00 50.31 71 ASP A O 1
ATOM 550 N N . THR A 1 72 ? 35.833 -3.372 6.666 1.00 53.09 72 THR A N 1
ATOM 551 C CA . THR A 1 72 ? 37.141 -2.802 6.935 1.00 53.09 72 THR A CA 1
ATOM 552 C C . THR A 1 72 ? 37.989 -3.869 7.614 1.00 53.09 72 THR A C 1
ATOM 554 O O . THR A 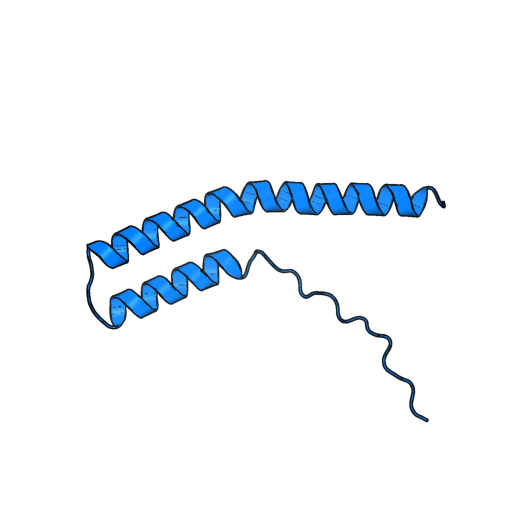1 72 ? 37.807 -4.131 8.803 1.00 53.09 72 THR A O 1
ATOM 557 N N . ASP A 1 73 ? 38.919 -4.462 6.863 1.00 52.50 73 ASP A N 1
ATOM 558 C CA . ASP A 1 73 ? 40.041 -5.218 7.412 1.00 52.50 73 ASP A CA 1
ATOM 559 C C . ASP A 1 73 ? 40.856 -4.273 8.308 1.00 52.50 73 ASP A C 1
ATOM 561 O O . ASP A 1 73 ? 41.631 -3.432 7.847 1.00 52.50 73 ASP A O 1
ATOM 565 N N . HIS A 1 74 ? 40.641 -4.393 9.614 1.00 49.41 74 HIS A N 1
ATOM 566 C CA . HIS A 1 74 ? 41.547 -3.901 10.638 1.00 49.41 74 HIS A CA 1
ATOM 567 C C . HIS A 1 74 ? 42.293 -5.093 11.237 1.00 49.41 74 HIS A C 1
ATOM 569 O O . HIS A 1 74 ? 41.824 -5.683 12.211 1.00 49.41 74 HIS A O 1
ATOM 575 N N . VAL A 1 75 ? 43.464 -5.404 10.667 1.00 53.12 75 VAL A N 1
ATOM 576 C CA . VAL A 1 75 ? 44.588 -6.064 11.357 1.00 53.12 75 VAL A CA 1
ATOM 577 C C . VAL A 1 75 ? 45.895 -5.444 10.880 1.00 53.12 75 VAL A C 1
ATOM 579 O O . VAL A 1 75 ? 46.091 -5.366 9.648 1.00 53.12 75 VAL A O 1
#

Secondary structure (DSSP, 8-state):
--HHHHHHHHHHHHHHHHHHHHHHHHHHHHHHHHHHHHHH--SHHHHHHHHHHHHHHHGGG-------PPP----

Organism: NCBI:txid1777133

pLDDT: mean 77.91, std 15.42, range [43.31, 94.31]